Protein AF-A0AA37ABB7-F1 (afdb_monomer_lite)

Secondary structure (DSSP, 8-state):
-----EE--TT--HHHHHHHHHHHT-HHHHB-TT--BSS-TTT--HHHHHHHHHHHHHHTT-TTS----EE-

Foldseek 3Di:
DDDFDWDQDPDDALVVLLVVLVVCQDCVNQQDPVRDGNQDVPCSRSVNVSVVLCVVCVVVVNNRPGNDTDTD

Sequence (72 aa):
MATCSFIKESKQTAGAMHGVMRYVAQEQKTLDEDGTRYLTGVNCMADLAYQSFMATKNLYGKAHDTFFYQYV

Structure (mmCIF, N/CA/C/O backbone):
data_AF-A0AA37ABB7-F1
#
_entry.id   AF-A0AA37ABB7-F1
#
loop_
_atom_site.group_PDB
_atom_site.id
_atom_site.type_symbol
_atom_site.label_atom_id
_atom_site.label_alt_id
_atom_site.label_comp_id
_atom_site.label_asym_id
_atom_site.label_entity_id
_atom_site.label_seq_id
_atom_site.pdbx_PDB_ins_code
_atom_site.Cartn_x
_atom_site.Cartn_y
_atom_site.Cartn_z
_atom_site.occupancy
_atom_site.B_iso_or_equiv
_atom_site.auth_seq_id
_atom_site.auth_comp_id
_atom_site.auth_asym_id
_atom_site.auth_atom_id
_atom_site.pdbx_PDB_model_num
ATOM 1 N N . MET A 1 1 ? 21.270 -8.940 11.525 1.00 47.03 1 MET A N 1
ATOM 2 C CA . MET A 1 1 ? 19.838 -8.986 11.887 1.00 47.03 1 MET A CA 1
ATOM 3 C C . MET A 1 1 ? 19.274 -7.608 11.589 1.00 47.03 1 MET A C 1
ATOM 5 O O . MET A 1 1 ? 19.689 -6.664 12.244 1.00 47.03 1 MET A O 1
ATOM 9 N N . ALA A 1 2 ? 18.467 -7.460 10.539 1.00 53.81 2 ALA A N 1
ATOM 10 C CA . AL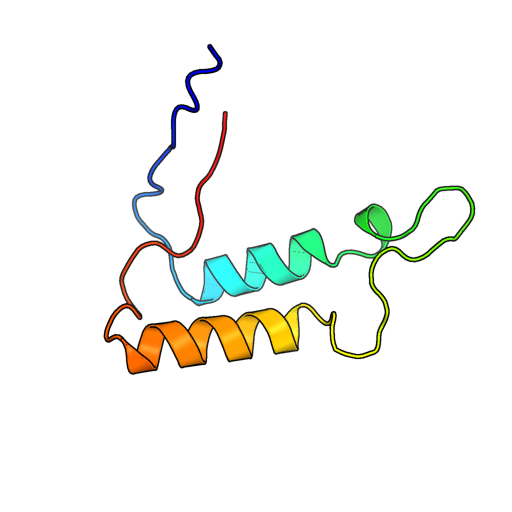A A 1 2 ? 17.852 -6.175 10.216 1.00 53.81 2 ALA A CA 1
ATOM 11 C C . ALA A 1 2 ? 16.605 -6.009 11.092 1.00 53.81 2 ALA A C 1
ATOM 13 O O . ALA A 1 2 ? 15.667 -6.796 10.990 1.00 53.81 2 ALA A O 1
ATOM 14 N N . THR A 1 3 ? 16.619 -5.038 11.999 1.00 55.06 3 THR A N 1
ATOM 15 C CA . THR A 1 3 ? 15.434 -4.648 12.765 1.00 55.06 3 THR A CA 1
ATOM 16 C C . THR A 1 3 ? 14.600 -3.714 11.900 1.00 55.06 3 THR A C 1
ATOM 18 O O . THR A 1 3 ? 14.947 -2.548 11.743 1.00 55.06 3 THR A O 1
ATOM 21 N N . CYS A 1 4 ? 13.514 -4.222 11.320 1.00 59.28 4 CYS A N 1
ATOM 22 C CA . CYS A 1 4 ? 12.529 -3.375 10.658 1.00 59.28 4 CYS A CA 1
ATOM 23 C C . CYS A 1 4 ? 11.703 -2.645 11.722 1.00 59.28 4 CYS A C 1
ATOM 25 O O . CYS A 1 4 ? 10.818 -3.230 12.347 1.00 59.28 4 CYS A O 1
ATOM 27 N N . SER A 1 5 ? 12.008 -1.373 11.957 1.00 61.56 5 SER A N 1
ATOM 28 C CA . SER A 1 5 ? 11.171 -0.477 12.753 1.00 61.56 5 SER A CA 1
ATOM 29 C C . SER A 1 5 ? 9.966 -0.041 11.923 1.00 61.56 5 SER A C 1
ATOM 31 O O . SER A 1 5 ? 10.101 0.686 10.943 1.00 61.56 5 SER A O 1
ATOM 33 N N . PHE A 1 6 ? 8.781 -0.506 12.310 1.00 65.25 6 PHE A N 1
ATOM 34 C CA . PHE A 1 6 ? 7.528 -0.144 11.654 1.00 65.25 6 PHE A CA 1
ATOM 35 C C . PHE A 1 6 ? 6.967 1.138 12.263 1.00 65.25 6 PHE A C 1
ATOM 37 O O . PHE A 1 6 ? 6.729 1.196 13.472 1.00 65.25 6 PHE A O 1
ATOM 44 N N . ILE A 1 7 ? 6.680 2.141 11.434 1.00 65.88 7 ILE A N 1
ATOM 45 C CA . ILE A 1 7 ? 5.911 3.307 11.878 1.00 65.88 7 ILE A CA 1
ATOM 46 C C . ILE A 1 7 ? 4.432 3.000 11.663 1.00 65.88 7 ILE A C 1
ATOM 48 O O . ILE A 1 7 ? 3.958 2.881 10.529 1.00 65.88 7 ILE A O 1
ATOM 52 N N . LYS A 1 8 ? 3.686 2.866 12.765 1.00 63.44 8 LYS A N 1
ATOM 53 C CA . LYS A 1 8 ? 2.226 2.793 12.705 1.00 63.44 8 LYS A CA 1
ATOM 54 C C . LYS A 1 8 ? 1.689 4.199 12.457 1.00 63.44 8 LYS A C 1
ATOM 56 O O . LYS A 1 8 ? 1.662 5.026 13.365 1.00 63.44 8 LYS A O 1
ATOM 61 N N . GLU A 1 9 ? 1.271 4.463 11.225 1.00 67.19 9 GLU A N 1
ATOM 62 C CA . GLU A 1 9 ? 0.637 5.733 10.883 1.00 67.19 9 GLU A CA 1
ATOM 63 C C . GLU A 1 9 ? -0.676 5.876 11.670 1.00 67.19 9 GLU A C 1
ATOM 65 O O . 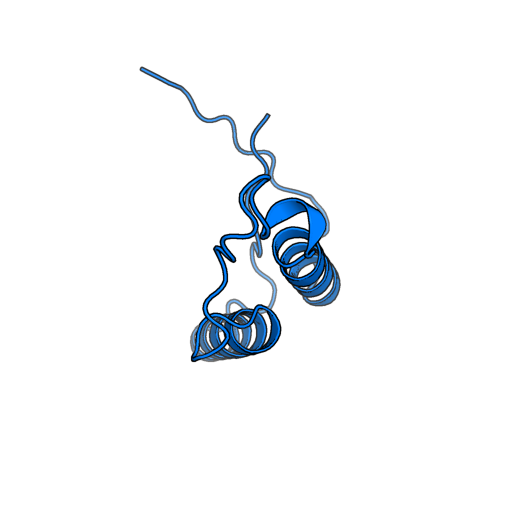GLU A 1 9 ? -1.527 4.982 11.661 1.00 67.19 9 GLU A O 1
ATOM 70 N N . SER A 1 10 ? -0.830 6.989 12.391 1.00 66.19 10 SER A N 1
ATOM 71 C CA . SER A 1 10 ? -1.888 7.138 13.403 1.00 66.19 10 SER A CA 1
ATOM 72 C C . SER A 1 10 ? -3.286 7.291 12.795 1.00 66.19 10 SER A C 1
ATOM 74 O O . SER A 1 10 ? -4.282 7.037 13.472 1.00 66.19 10 SER A O 1
ATOM 76 N N . LYS A 1 11 ? -3.385 7.693 11.520 1.00 70.12 11 LYS A N 1
ATOM 77 C CA . LYS A 1 11 ? -4.655 7.858 10.793 1.00 70.12 11 LYS A CA 1
ATOM 78 C C . LYS A 1 11 ? -4.570 7.266 9.385 1.00 70.12 11 LYS A C 1
ATOM 80 O O . LYS A 1 11 ? -4.495 7.990 8.396 1.00 70.12 11 LYS A O 1
ATOM 85 N N . GLN A 1 12 ? -4.612 5.941 9.280 1.00 76.81 12 GLN A N 1
ATOM 86 C CA . GLN A 1 12 ? -4.752 5.272 7.984 1.00 76.81 12 GLN A CA 1
ATOM 87 C C . GLN A 1 12 ? -6.224 5.168 7.585 1.00 76.81 12 GLN A C 1
ATOM 89 O O . GLN A 1 12 ? -7.070 4.764 8.379 1.00 76.81 12 GLN A O 1
ATOM 94 N N . THR A 1 13 ? -6.531 5.522 6.339 1.00 85.31 13 THR A N 1
ATOM 95 C CA . THR A 1 13 ? -7.882 5.420 5.776 1.00 85.31 13 THR A CA 1
ATOM 96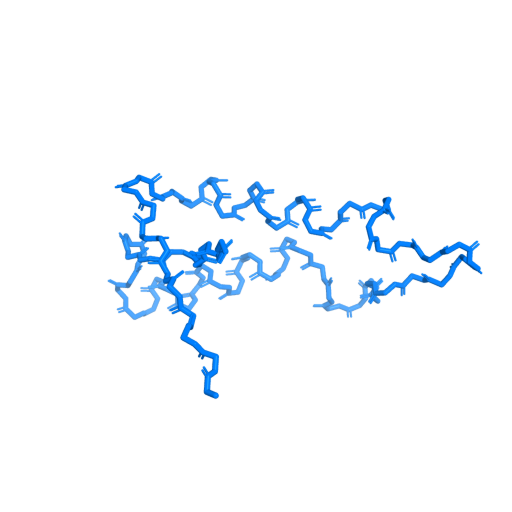 C C . THR A 1 13 ? -7.879 4.537 4.535 1.00 85.31 13 THR A C 1
ATOM 98 O O . THR A 1 13 ? -6.856 4.376 3.864 1.00 85.31 13 THR A O 1
ATOM 101 N N . ALA A 1 14 ? -9.052 4.015 4.177 1.00 85.19 14 ALA A N 1
ATOM 102 C CA . ALA A 1 14 ? -9.232 3.294 2.921 1.00 85.19 14 ALA A CA 1
ATOM 103 C C . ALA A 1 14 ? -8.850 4.162 1.703 1.00 85.19 14 ALA A C 1
ATOM 105 O O . ALA A 1 14 ? -8.308 3.643 0.729 1.00 85.19 14 ALA A O 1
ATOM 106 N N . GLY A 1 15 ? -9.066 5.482 1.775 1.00 86.75 15 GLY A N 1
ATOM 107 C CA . GLY A 1 15 ? -8.631 6.432 0.749 1.00 86.75 15 GLY A CA 1
ATOM 108 C C . GLY A 1 15 ? -7.109 6.592 0.677 1.00 86.75 15 GLY A C 1
ATOM 109 O O . GLY A 1 15 ? -6.556 6.624 -0.419 1.00 86.75 15 GLY A O 1
ATOM 110 N N . ALA A 1 16 ? -6.418 6.615 1.823 1.00 87.50 16 ALA A N 1
ATOM 111 C CA . ALA A 1 16 ? -4.954 6.629 1.861 1.00 87.50 16 ALA A CA 1
ATOM 112 C C . ALA A 1 16 ? -4.371 5.362 1.215 1.00 87.50 16 ALA A C 1
ATOM 114 O O . ALA A 1 16 ? -3.462 5.455 0.395 1.00 87.50 16 ALA A O 1
ATOM 115 N N . MET A 1 17 ? -4.953 4.194 1.503 1.00 88.25 17 MET A N 1
ATOM 116 C CA . MET A 1 17 ? -4.557 2.931 0.873 1.00 88.25 17 MET A CA 1
ATOM 117 C C . MET A 1 17 ? -4.759 2.948 -0.649 1.00 88.25 17 MET A C 1
ATOM 119 O O . MET A 1 17 ? -3.887 2.513 -1.399 1.00 88.25 17 MET A O 1
ATOM 123 N N . HIS A 1 18 ? -5.878 3.502 -1.121 1.00 88.56 18 HIS A N 1
ATOM 124 C CA . HIS A 1 18 ? -6.118 3.678 -2.553 1.00 88.56 18 HIS A CA 1
ATOM 125 C C . HIS A 1 18 ? -5.087 4.624 -3.198 1.00 88.56 18 HIS A C 1
ATOM 127 O O . HIS A 1 18 ? -4.590 4.362 -4.293 1.00 88.56 18 HIS A O 1
ATOM 133 N N . GLY A 1 19 ? -4.705 5.696 -2.497 1.00 88.94 19 GLY A N 1
ATOM 134 C CA . GLY A 1 19 ? -3.633 6.601 -2.917 1.00 88.94 19 GLY A CA 1
ATOM 135 C C . GLY A 1 19 ?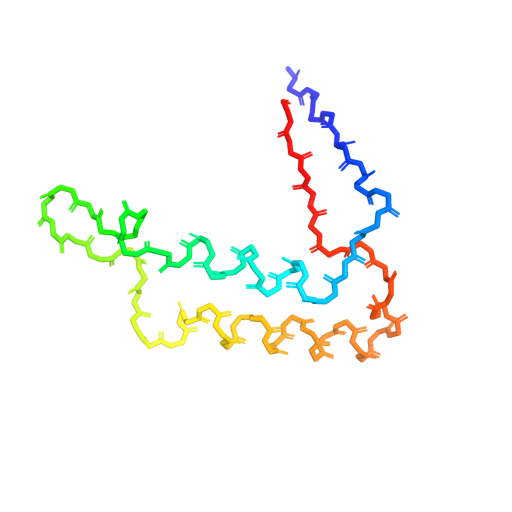 -2.278 5.902 -3.052 1.00 88.94 19 GLY A C 1
ATOM 136 O O . GLY A 1 19 ? -1.600 6.089 -4.061 1.00 88.94 19 GLY A O 1
ATOM 137 N N . VAL A 1 20 ? -1.916 5.045 -2.090 1.00 87.56 20 VAL A N 1
ATOM 138 C CA . VAL A 1 20 ? -0.694 4.223 -2.154 1.00 87.56 20 VAL A CA 1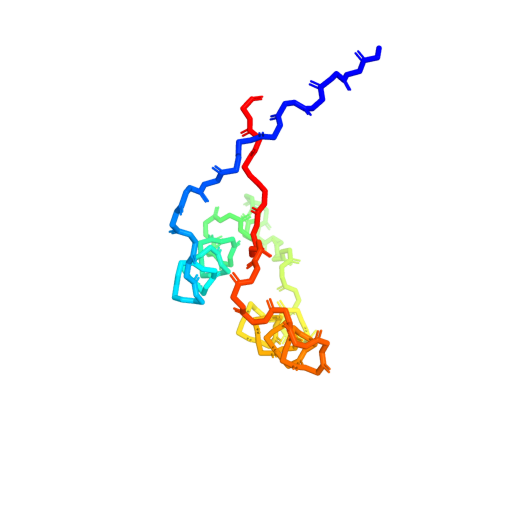
ATOM 139 C C . VAL A 1 20 ? -0.730 3.296 -3.367 1.00 87.56 20 VAL A C 1
ATOM 141 O O . VAL A 1 20 ? 0.231 3.259 -4.131 1.00 87.56 20 VAL A O 1
ATOM 144 N N . MET A 1 21 ? -1.848 2.608 -3.603 1.00 88.50 21 MET A N 1
ATOM 145 C CA . MET A 1 21 ? -2.000 1.726 -4.765 1.00 88.50 21 MET A CA 1
ATOM 146 C C . MET A 1 21 ? -1.835 2.484 -6.090 1.00 88.50 21 MET A C 1
ATOM 148 O O . MET A 1 21 ? -1.114 2.027 -6.977 1.00 88.50 21 MET A O 1
ATOM 152 N N . ARG A 1 22 ? -2.407 3.691 -6.201 1.00 87.88 22 ARG A N 1
ATOM 153 C CA . ARG A 1 22 ? -2.196 4.568 -7.366 1.00 87.88 22 ARG A CA 1
ATOM 154 C C . ARG A 1 22 ? -0.747 5.025 -7.514 1.00 87.88 22 ARG A C 1
ATOM 156 O O . ARG A 1 22 ? -0.268 5.112 -8.637 1.00 87.88 22 ARG A O 1
ATOM 163 N N . TYR A 1 23 ? -0.066 5.329 -6.411 1.00 87.75 23 TYR A N 1
ATOM 164 C CA . TYR A 1 23 ? 1.336 5.751 -6.417 1.00 87.75 23 TYR A CA 1
ATOM 165 C C . TYR A 1 23 ? 2.269 4.636 -6.894 1.00 87.75 23 TYR A C 1
ATOM 167 O O . TYR A 1 23 ? 3.125 4.873 -7.743 1.00 87.75 23 TYR A O 1
ATOM 175 N N . VAL A 1 24 ? 2.088 3.416 -6.386 1.00 83.69 24 VAL A N 1
ATOM 176 C CA . VAL A 1 24 ? 2.905 2.256 -6.776 1.00 83.69 24 VAL A CA 1
ATOM 177 C C . VAL A 1 24 ? 2.662 1.878 -8.239 1.00 83.69 24 VAL A C 1
ATOM 179 O O . VAL A 1 24 ? 3.592 1.454 -8.913 1.00 83.69 24 VAL A O 1
ATOM 182 N N . ALA A 1 25 ? 1.450 2.100 -8.755 1.00 85.44 25 ALA A N 1
ATOM 183 C CA . ALA A 1 25 ? 1.108 1.834 -10.151 1.00 85.44 25 ALA A CA 1
ATOM 184 C C . ALA A 1 25 ? 1.433 2.965 -11.138 1.00 85.44 25 ALA A C 1
ATOM 186 O O . ALA A 1 25 ? 1.041 2.881 -12.302 1.00 85.44 25 ALA A O 1
ATOM 187 N N . GLN A 1 26 ? 2.130 4.021 -10.711 1.00 86.12 26 GLN A N 1
ATOM 188 C CA . GLN A 1 26 ? 2.561 5.068 -11.635 1.00 86.12 26 GLN A CA 1
ATOM 189 C C . GLN A 1 26 ? 3.496 4.496 -12.701 1.00 86.12 26 GLN A C 1
ATOM 191 O O . GLN A 1 26 ? 4.427 3.747 -12.405 1.00 86.12 26 GLN A O 1
ATOM 196 N N . GLU A 1 27 ? 3.274 4.901 -13.947 1.00 81.00 27 GLU A N 1
ATOM 197 C CA . GLU A 1 27 ? 4.057 4.443 -15.099 1.00 81.00 27 GLU A CA 1
ATOM 198 C C . GLU A 1 27 ? 5.547 4.759 -14.930 1.00 81.00 27 GLU A C 1
ATOM 200 O O . GLU A 1 27 ? 6.383 3.911 -15.200 1.00 81.00 27 GLU A O 1
ATOM 205 N N . GLN A 1 28 ? 5.880 5.899 -14.320 1.00 81.69 28 GLN A N 1
ATOM 206 C CA . GLN A 1 28 ? 7.262 6.288 -14.001 1.00 81.69 28 GLN A CA 1
ATOM 207 C C . GLN A 1 28 ? 8.006 5.306 -13.077 1.00 81.69 28 GLN A C 1
ATOM 209 O O . GLN A 1 28 ? 9.228 5.316 -13.037 1.00 81.69 28 GLN A O 1
ATOM 214 N N . LYS A 1 29 ? 7.284 4.500 -12.288 1.00 78.94 29 LYS A N 1
ATOM 215 C CA . LYS A 1 29 ? 7.853 3.513 -11.350 1.00 78.94 29 LYS A CA 1
ATOM 216 C C . LYS A 1 29 ? 7.743 2.079 -11.848 1.00 78.94 29 LYS A C 1
ATOM 218 O O . LYS A 1 29 ? 8.300 1.174 -11.237 1.00 78.94 29 LYS A O 1
ATOM 223 N N . THR A 1 30 ? 6.935 1.868 -12.880 1.00 77.69 30 THR A N 1
ATOM 224 C CA . THR A 1 30 ? 6.536 0.539 -13.355 1.00 77.69 30 THR A CA 1
ATOM 225 C C . THR A 1 30 ? 6.960 0.289 -14.793 1.00 77.69 30 THR A C 1
ATOM 227 O O . THR A 1 30 ? 6.784 -0.826 -15.278 1.00 77.69 30 THR A O 1
ATOM 230 N N . LEU A 1 31 ? 7.534 1.296 -15.448 1.00 82.44 31 LEU A N 1
ATOM 231 C CA . LEU A 1 31 ? 8.271 1.191 -16.693 1.00 82.44 31 LEU A CA 1
ATOM 232 C C . LEU A 1 31 ? 9.760 1.281 -16.376 1.00 82.44 31 LEU A C 1
ATOM 234 O O . LEU A 1 31 ? 10.198 2.207 -15.694 1.00 82.44 31 LEU A O 1
ATOM 238 N N . ASP A 1 32 ? 10.505 0.301 -16.862 1.00 75.50 32 ASP A N 1
ATOM 239 C CA . ASP A 1 32 ? 11.964 0.322 -16.861 1.00 75.50 32 ASP A CA 1
ATOM 240 C C . ASP A 1 32 ? 12.507 1.258 -17.956 1.00 75.50 32 ASP A C 1
ATOM 242 O O . ASP A 1 32 ? 11.776 1.586 -18.897 1.00 75.50 32 ASP A O 1
ATOM 246 N N . GLU A 1 33 ? 13.782 1.660 -17.883 1.00 72.69 33 GLU A N 1
ATOM 247 C CA . GLU A 1 33 ? 14.417 2.481 -18.936 1.00 72.69 33 GLU A CA 1
ATOM 248 C C . GLU A 1 33 ? 14.393 1.780 -20.310 1.00 72.69 33 GLU A C 1
ATOM 250 O O . GLU A 1 33 ? 14.239 2.439 -21.337 1.00 72.69 33 GLU A O 1
ATOM 255 N N . ASP A 1 34 ? 14.420 0.442 -20.323 1.00 77.19 34 ASP A N 1
ATOM 256 C CA . ASP A 1 34 ? 14.288 -0.408 -21.515 1.00 77.19 34 ASP A CA 1
ATOM 257 C C . ASP A 1 34 ? 12.829 -0.598 -22.001 1.00 77.19 34 ASP A C 1
ATOM 259 O O . ASP A 1 34 ? 12.561 -1.352 -22.938 1.00 77.19 34 ASP A O 1
ATOM 263 N N . GLY A 1 35 ? 11.849 0.062 -21.370 1.00 73.50 35 GLY A N 1
ATOM 264 C CA . GLY A 1 35 ? 10.434 0.016 -21.765 1.00 73.50 35 GLY A CA 1
ATOM 265 C C . GLY A 1 35 ? 9.675 -1.235 -21.304 1.00 73.50 35 GLY A C 1
ATOM 266 O O . GLY A 1 35 ? 8.513 -1.431 -21.672 1.00 73.50 35 GLY A O 1
ATOM 267 N N . THR A 1 36 ? 10.295 -2.079 -20.475 1.00 76.06 36 THR A N 1
ATOM 268 C CA . THR A 1 36 ? 9.624 -3.242 -19.879 1.00 76.06 36 THR A CA 1
ATOM 269 C C . THR A 1 36 ? 8.645 -2.784 -18.802 1.00 76.06 36 THR A C 1
ATOM 271 O O . THR A 1 36 ? 9.015 -2.080 -17.864 1.00 76.06 36 THR A O 1
ATOM 274 N N . ARG A 1 37 ? 7.376 -3.195 -18.920 1.00 74.38 37 ARG A N 1
ATOM 275 C CA . ARG A 1 37 ? 6.339 -2.883 -17.931 1.00 74.38 37 ARG A CA 1
ATOM 276 C C . ARG A 1 37 ? 6.278 -3.969 -16.859 1.00 74.38 37 ARG A C 1
ATOM 278 O O . ARG A 1 37 ? 5.880 -5.096 -17.138 1.00 74.38 37 ARG A O 1
ATOM 285 N N . TYR A 1 38 ? 6.601 -3.608 -15.622 1.00 74.50 38 TYR A N 1
ATOM 286 C CA . TYR A 1 38 ? 6.559 -4.509 -14.465 1.00 74.50 38 TYR A CA 1
ATOM 287 C C . TYR A 1 38 ? 5.134 -4.893 -14.049 1.00 74.50 38 TYR A C 1
ATOM 289 O O . TYR A 1 38 ? 4.911 -5.954 -13.470 1.00 74.50 38 TYR A O 1
ATOM 297 N N . LEU A 1 39 ? 4.151 -4.049 -14.366 1.00 70.19 39 LEU A N 1
ATOM 298 C CA . LEU A 1 39 ? 2.739 -4.373 -14.188 1.00 70.19 39 LEU A CA 1
ATOM 299 C C . LEU A 1 39 ? 2.182 -5.003 -15.464 1.00 70.19 39 LEU A C 1
ATOM 301 O O . LEU A 1 39 ? 1.928 -4.322 -16.460 1.00 70.19 39 LEU A O 1
ATOM 305 N N . THR A 1 40 ? 1.947 -6.310 -15.418 1.00 64.19 40 THR A N 1
ATOM 306 C CA . THR A 1 40 ? 1.208 -7.023 -16.457 1.00 64.19 40 THR A CA 1
ATOM 307 C C . THR A 1 40 ? -0.273 -6.658 -16.331 1.00 64.19 40 THR A C 1
ATOM 309 O O . THR A 1 40 ? -0.921 -6.937 -15.328 1.00 64.19 40 THR A O 1
ATOM 312 N N . GLY A 1 41 ? -0.845 -5.994 -17.339 1.00 61.41 41 GLY A N 1
ATOM 313 C CA . GLY A 1 41 ? -2.223 -5.471 -17.283 1.00 61.41 41 GLY A CA 1
ATOM 314 C C . GLY A 1 41 ? -3.328 -6.521 -17.071 1.00 61.41 41 GLY A C 1
ATOM 315 O O . GLY A 1 41 ? -4.491 -6.165 -16.902 1.00 61.41 41 GLY A O 1
ATOM 316 N N . VAL A 1 42 ? -2.984 -7.811 -17.056 1.00 59.94 42 VAL A N 1
ATOM 317 C CA . VAL A 1 42 ? -3.893 -8.920 -16.762 1.00 59.94 42 VAL A CA 1
ATOM 318 C C . VAL A 1 42 ? -3.745 -9.292 -15.284 1.00 59.94 42 VAL A C 1
ATOM 320 O O . VAL A 1 42 ? -2.719 -9.821 -14.871 1.00 59.94 42 VAL A O 1
ATOM 323 N N . ASN A 1 43 ? -4.777 -9.008 -14.485 1.00 62.47 43 ASN A N 1
ATOM 324 C CA . ASN A 1 43 ? -4.894 -9.290 -13.042 1.00 62.47 43 ASN A CA 1
ATOM 325 C C . ASN A 1 43 ? -3.934 -8.550 -12.080 1.00 62.47 43 ASN A C 1
ATOM 327 O O . ASN A 1 43 ? -4.221 -8.526 -10.886 1.00 62.47 43 ASN A O 1
ATOM 331 N N . CYS A 1 44 ? -2.874 -7.879 -12.545 1.00 69.69 44 CYS A N 1
ATOM 332 C CA . CYS A 1 44 ? -1.973 -7.074 -11.696 1.00 69.69 44 CYS A CA 1
ATOM 333 C C . CYS A 1 44 ? -2.306 -5.569 -11.705 1.00 69.69 44 CYS A C 1
ATOM 335 O O . CYS A 1 44 ? -1.421 -4.716 -11.675 1.00 69.69 44 CYS A O 1
ATOM 337 N N . MET A 1 45 ? -3.595 -5.219 -11.743 1.00 80.94 45 MET A N 1
ATOM 338 C CA . MET A 1 45 ? -4.044 -3.823 -11.696 1.00 80.94 45 MET A CA 1
ATOM 339 C C . MET A 1 45 ? -4.182 -3.350 -10.246 1.00 80.94 45 MET A C 1
ATOM 341 O O . MET A 1 45 ? -4.826 -4.013 -9.434 1.00 80.94 45 MET A O 1
ATOM 345 N N . ALA A 1 46 ? -3.641 -2.170 -9.932 1.00 83.44 46 ALA A N 1
ATOM 346 C CA . ALA A 1 46 ? -3.723 -1.581 -8.591 1.00 83.44 46 ALA A CA 1
ATOM 347 C C . ALA A 1 46 ? -5.161 -1.422 -8.071 1.00 83.44 46 ALA A C 1
ATOM 349 O O . ALA A 1 46 ? -5.403 -1.597 -6.879 1.00 83.44 46 ALA A O 1
ATOM 350 N N . ASP A 1 47 ? -6.116 -1.138 -8.958 1.00 85.00 47 ASP A N 1
ATOM 351 C CA . ASP A 1 47 ? -7.530 -1.027 -8.594 1.00 85.00 47 ASP A CA 1
ATOM 352 C C . ASP A 1 47 ? -8.109 -2.381 -8.149 1.00 85.00 47 ASP A C 1
ATOM 354 O O . ASP A 1 47 ? -8.684 -2.497 -7.068 1.00 85.00 47 ASP A O 1
ATOM 358 N N . LEU A 1 48 ? -7.844 -3.448 -8.911 1.00 87.38 48 LEU A N 1
ATOM 359 C CA . LEU A 1 48 ? -8.264 -4.808 -8.560 1.00 87.38 48 LEU A CA 1
ATOM 360 C C . LEU A 1 48 ? -7.589 -5.299 -7.268 1.00 87.38 48 LEU A C 1
ATOM 362 O O . LEU A 1 48 ? -8.226 -5.938 -6.424 1.00 87.38 48 LEU A O 1
ATOM 366 N N . ALA A 1 49 ? -6.308 -4.975 -7.085 1.00 87.50 49 ALA A N 1
ATOM 367 C CA . ALA A 1 49 ? -5.579 -5.265 -5.855 1.00 87.50 49 ALA A CA 1
ATOM 368 C C . ALA A 1 49 ? -6.205 -4.542 -4.650 1.00 87.50 49 ALA A C 1
ATOM 370 O O . ALA A 1 49 ? -6.394 -5.143 -3.594 1.00 87.50 49 ALA A O 1
ATOM 371 N N . TYR A 1 50 ? -6.606 -3.279 -4.814 1.00 89.38 50 TYR A N 1
ATOM 372 C CA . TYR A 1 50 ? -7.310 -2.530 -3.777 1.00 89.38 50 TYR A CA 1
ATOM 373 C C . TYR A 1 50 ? -8.678 -3.142 -3.444 1.00 89.38 50 TYR A C 1
ATOM 375 O O . TYR A 1 50 ? -8.991 -3.342 -2.268 1.00 89.38 50 TYR A O 1
ATOM 383 N N . GLN A 1 51 ? -9.476 -3.487 -4.457 1.00 90.19 51 GLN A N 1
ATOM 384 C CA . GLN A 1 51 ? -10.799 -4.085 -4.260 1.00 90.19 51 GLN A CA 1
ATOM 385 C C . GLN A 1 51 ? -10.718 -5.434 -3.537 1.00 90.19 51 GLN A C 1
ATOM 387 O O . GLN A 1 51 ? -11.428 -5.652 -2.554 1.00 90.19 51 GLN A O 1
ATOM 392 N N . SER A 1 52 ? -9.823 -6.323 -3.974 1.00 91.12 52 SER A N 1
ATOM 393 C CA . SER A 1 52 ? -9.620 -7.635 -3.340 1.00 91.12 52 SER A CA 1
ATOM 394 C C . SER A 1 52 ? -9.085 -7.513 -1.908 1.00 91.12 52 SER A C 1
ATOM 396 O O . SER A 1 52 ? -9.546 -8.223 -1.005 1.00 91.12 52 SER A O 1
ATOM 398 N N . PHE A 1 53 ? -8.187 -6.556 -1.659 1.00 90.56 53 PHE A N 1
ATOM 399 C CA . PHE A 1 53 ? -7.694 -6.242 -0.320 1.00 90.56 53 PHE A CA 1
ATOM 400 C C . PHE A 1 53 ? -8.817 -5.757 0.608 1.00 90.56 53 PHE A C 1
ATOM 402 O O . PHE A 1 53 ? -8.976 -6.273 1.719 1.00 90.56 53 PHE A O 1
ATOM 409 N N . MET A 1 54 ? -9.641 -4.813 0.147 1.00 92.06 54 MET A N 1
ATOM 410 C CA . MET A 1 54 ? -10.780 -4.302 0.914 1.00 92.06 54 MET A CA 1
ATOM 411 C C . MET A 1 54 ? -11.836 -5.377 1.166 1.00 92.06 54 MET A C 1
ATOM 413 O O . MET A 1 54 ? -12.322 -5.488 2.291 1.00 92.06 54 MET A O 1
ATOM 417 N N . ALA A 1 55 ? -12.152 -6.201 0.163 1.00 92.81 55 ALA A N 1
ATOM 418 C CA . ALA A 1 55 ? -13.078 -7.321 0.309 1.00 92.81 55 ALA A CA 1
ATOM 419 C C . ALA A 1 55 ? -12.620 -8.274 1.421 1.00 92.81 55 ALA A C 1
ATOM 421 O O . ALA A 1 55 ? -13.392 -8.593 2.324 1.00 92.81 55 ALA A O 1
ATOM 422 N N . THR A 1 56 ? -11.337 -8.639 1.420 1.00 92.31 56 THR A N 1
ATOM 423 C CA . THR A 1 56 ? -10.749 -9.498 2.456 1.00 92.31 56 THR A CA 1
ATOM 424 C C . THR A 1 56 ? -10.830 -8.843 3.835 1.00 92.31 56 THR A C 1
ATOM 426 O O . THR A 1 56 ? -11.282 -9.467 4.794 1.00 92.31 56 THR A O 1
ATOM 429 N N . LYS A 1 57 ? -10.468 -7.560 3.961 1.00 92.06 57 LYS A N 1
ATOM 430 C CA . LYS A 1 57 ? -10.550 -6.855 5.252 1.00 92.06 57 LYS A CA 1
ATOM 431 C C . LYS A 1 57 ? -11.980 -6.738 5.771 1.00 92.06 57 LYS A C 1
ATOM 433 O O . LYS A 1 57 ? -12.179 -6.840 6.980 1.00 92.06 57 LYS A O 1
ATOM 438 N N . ASN A 1 58 ? -12.960 -6.557 4.892 1.00 91.56 58 ASN A N 1
ATOM 439 C CA . ASN A 1 58 ? -14.369 -6.523 5.271 1.00 91.56 58 ASN A CA 1
ATOM 440 C C . ASN A 1 58 ? -14.849 -7.893 5.771 1.00 91.56 58 ASN A C 1
ATOM 442 O O . ASN A 1 58 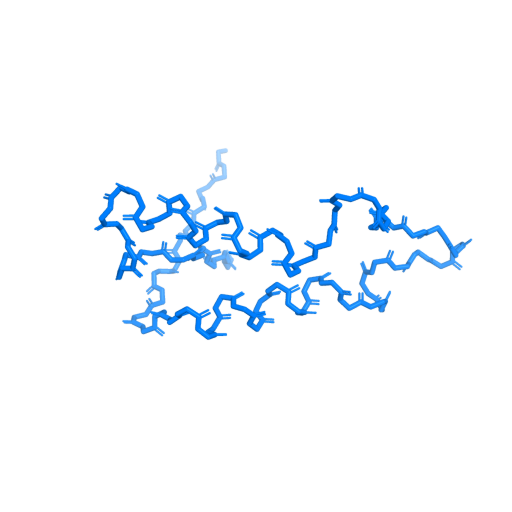? -15.492 -7.953 6.815 1.00 91.56 58 ASN A O 1
ATOM 446 N N . LEU A 1 59 ? -14.469 -8.985 5.092 1.00 94.88 59 LEU A N 1
ATOM 447 C CA . LEU A 1 59 ? -14.823 -10.355 5.493 1.00 94.88 59 LEU A CA 1
ATOM 448 C C . LEU A 1 59 ? -14.332 -10.704 6.905 1.00 94.88 59 LEU A C 1
ATOM 450 O O . LEU A 1 59 ? -15.044 -11.363 7.656 1.00 94.88 59 LEU A O 1
ATOM 454 N N . TYR A 1 60 ? -13.145 -10.230 7.286 1.00 92.69 60 TYR A N 1
ATOM 455 C CA . TYR A 1 60 ? -12.565 -10.492 8.607 1.00 92.69 60 TYR A CA 1
ATOM 456 C C . TYR A 1 60 ? -12.841 -9.394 9.649 1.00 92.69 60 TYR A C 1
ATOM 458 O O . TYR A 1 60 ? -12.243 -9.407 10.724 1.00 92.69 60 TYR A O 1
ATOM 466 N N . GLY A 1 61 ? -13.705 -8.414 9.354 1.00 89.44 61 GLY A N 1
ATOM 467 C CA . GLY A 1 61 ? -14.018 -7.325 10.291 1.00 89.44 61 GLY A CA 1
ATOM 468 C C . GLY A 1 61 ? -12.823 -6.414 10.613 1.00 89.44 61 GLY A C 1
ATOM 469 O O . GLY A 1 61 ? -12.763 -5.796 11.673 1.00 89.44 61 GLY A O 1
ATOM 470 N N . LYS A 1 62 ? -11.846 -6.331 9.704 1.00 88.25 62 LYS A N 1
ATOM 471 C CA . LYS A 1 62 ? -10.598 -5.562 9.841 1.00 88.25 62 LYS A CA 1
ATOM 472 C C . LYS A 1 62 ? -10.587 -4.272 9.029 1.00 88.25 62 LYS A C 1
ATOM 474 O O . LYS A 1 62 ? -9.537 -3.655 8.879 1.00 88.25 62 LYS A O 1
ATOM 479 N N . ALA A 1 63 ? -11.738 -3.833 8.527 1.00 84.25 63 ALA A N 1
ATOM 480 C CA . ALA A 1 63 ? -11.871 -2.657 7.666 1.00 84.25 63 ALA A CA 1
ATOM 481 C C . ALA A 1 63 ? -11.307 -1.354 8.270 1.00 84.25 63 ALA A C 1
ATOM 483 O O . ALA A 1 63 ? -10.912 -0.466 7.524 1.00 84.25 63 ALA A O 1
ATOM 484 N N . HIS A 1 64 ? -11.222 -1.253 9.600 1.00 80.75 64 HIS A N 1
ATOM 485 C CA . HIS A 1 64 ? -10.697 -0.082 10.319 1.00 80.75 64 HIS A CA 1
ATOM 486 C C . HIS A 1 64 ? -9.306 -0.298 10.934 1.00 80.75 64 HIS A C 1
ATOM 488 O O . HIS A 1 64 ? -8.803 0.566 11.647 1.00 80.75 64 HIS A O 1
ATOM 494 N N . ASP A 1 65 ? -8.694 -1.456 10.688 1.00 84.25 65 ASP A N 1
ATOM 495 C CA . ASP A 1 65 ? -7.356 -1.788 11.179 1.00 84.25 65 ASP A CA 1
ATOM 496 C C . ASP A 1 65 ? -6.277 -1.301 10.187 1.00 84.25 65 ASP A C 1
ATOM 498 O O . ASP A 1 65 ? -6.572 -0.700 9.152 1.00 84.25 65 ASP A O 1
ATOM 502 N N . THR A 1 66 ? -5.019 -1.619 10.461 1.00 85.19 66 THR A N 1
ATOM 503 C CA . THR A 1 66 ? -3.831 -1.224 9.687 1.00 85.19 66 THR A CA 1
ATOM 504 C C . THR A 1 66 ? -3.948 -1.580 8.197 1.00 85.19 66 THR A C 1
ATOM 506 O O . THR A 1 66 ? -4.270 -2.714 7.835 1.00 85.19 66 THR A O 1
ATOM 509 N N . PHE A 1 67 ? -3.721 -0.606 7.318 1.00 85.44 67 PHE A N 1
ATOM 510 C CA . PHE A 1 67 ? -3.779 -0.749 5.859 1.00 85.44 67 PHE A CA 1
ATOM 511 C C . PHE A 1 67 ? -2.408 -0.998 5.232 1.00 85.44 67 PHE A C 1
ATOM 513 O O . PHE A 1 67 ? -2.311 -1.792 4.303 1.00 85.44 67 PHE A O 1
ATOM 520 N N . PHE A 1 68 ? -1.364 -0.344 5.733 1.00 83.12 68 PHE A N 1
ATOM 521 C CA . PHE A 1 68 ? -0.001 -0.485 5.223 1.00 83.12 68 PHE A CA 1
ATOM 522 C C . PHE A 1 68 ? 1.018 -0.261 6.338 1.00 83.12 68 PHE A C 1
ATOM 524 O O . PHE A 1 68 ? 0.710 0.338 7.368 1.00 83.12 68 PHE A O 1
ATOM 531 N N . TYR A 1 69 ? 2.242 -0.727 6.123 1.00 82.75 69 TYR A N 1
ATOM 532 C CA . TYR A 1 69 ? 3.364 -0.480 7.019 1.00 82.75 69 TYR A CA 1
ATOM 533 C C . TYR A 1 69 ? 4.374 0.412 6.308 1.00 82.75 69 TYR A C 1
ATOM 535 O O . TYR A 1 69 ? 4.770 0.113 5.182 1.00 82.75 69 TYR A O 1
ATOM 543 N N . GLN A 1 70 ? 4.771 1.503 6.960 1.00 75.44 70 GLN A N 1
ATOM 544 C CA . GLN A 1 70 ? 5.854 2.353 6.482 1.00 75.44 70 GLN A CA 1
ATOM 545 C C . GLN A 1 70 ? 7.158 1.884 7.126 1.00 75.44 70 GLN A C 1
ATOM 547 O O . GLN A 1 70 ? 7.227 1.719 8.349 1.00 75.44 70 GLN A O 1
ATOM 552 N N . TYR A 1 71 ? 8.173 1.697 6.289 1.00 70.94 71 TYR A N 1
ATOM 553 C CA . TYR A 1 71 ? 9.543 1.476 6.727 1.00 70.94 71 TYR A CA 1
ATOM 554 C C . TYR A 1 71 ? 10.321 2.788 6.603 1.00 70.94 71 TYR A C 1
ATOM 556 O O . TYR A 1 71 ? 10.117 3.547 5.650 1.00 70.94 71 TYR A O 1
ATOM 564 N N . VAL A 1 72 ? 11.182 3.030 7.586 1.00 64.00 72 VAL A N 1
ATOM 565 C CA . VAL A 1 72 ? 12.232 4.058 7.602 1.00 64.00 72 VAL A CA 1
ATOM 566 C C . VAL A 1 72 ? 13.581 3.375 7.693 1.00 64.00 72 VAL A C 1
ATOM 568 O O . VAL A 1 72 ? 13.643 2.318 8.366 1.00 64.00 72 VAL A O 1
#

Radius of gyration: 14.59 Å; chains: 1; bounding box: 35×18×35 Å

pLDDT: mean 79.03, std 11.19, range [47.03, 94.88]